Protein AF-X0ZFH5-F1 (afdb_monomer)

Foldseek 3Di:
DVVLVVLLVVLLVVCVVPVVNLCQQAPVLLVVLVVVCVVQPQQQDVVVVRGGPSVVCLVVSLVSNVCCLPVPVLVVVVVVCVVVCVLVVCVVDPHDSVSNSVSNVVSSVVSNVNNSVNSVVSCVVPRD

Organism: NCBI:txid412755

Secondary structure (DSSP, 8-state):
-HHHHHHHHHHHHHHHH-HHHHIIIIIHHHHHHHHHHHHH-SS-BGGGTTB-HHHHHHHHHHHHHHHHIIIIIHHHHHHHHHHTTHHHHHTTSSS-HHHHHHHHHHHHHHHHHHHHHHHHHHHHHHH-

Structure (mmCIF, N/CA/C/O backbone):
data_AF-X0ZFH5-F1
#
_entry.id   AF-X0ZFH5-F1
#
loop_
_atom_site.group_PDB
_atom_site.id
_atom_site.type_symbol
_atom_site.label_atom_id
_atom_site.label_alt_id
_atom_site.label_comp_id
_atom_site.label_asym_id
_atom_site.label_entity_id
_atom_site.label_seq_id
_atom_site.pdbx_PDB_ins_code
_atom_site.Cartn_x
_atom_site.Cartn_y
_atom_site.Cartn_z
_atom_site.occupancy
_atom_site.B_iso_or_equiv
_atom_site.auth_seq_id
_atom_site.auth_comp_id
_atom_site.auth_asym_id
_atom_site.auth_atom_id
_atom_site.pdbx_PDB_model_num
ATOM 1 N N . MET A 1 1 ? -9.358 -16.870 18.739 1.00 59.03 1 MET A N 1
ATOM 2 C CA . MET A 1 1 ? -8.915 -17.022 17.330 1.00 59.03 1 MET A CA 1
ATOM 3 C C . MET A 1 1 ? -10.029 -16.811 16.298 1.00 59.03 1 MET A C 1
ATOM 5 O O . MET A 1 1 ? -9.819 -16.022 15.392 1.00 59.03 1 MET A O 1
ATOM 9 N N . LYS A 1 2 ? -11.232 -17.404 16.433 1.00 71.81 2 LYS A N 1
ATOM 10 C CA . LYS A 1 2 ? -12.343 -17.185 15.469 1.00 71.81 2 LYS A CA 1
ATOM 11 C C . LYS A 1 2 ? -12.804 -15.716 15.327 1.00 71.81 2 LYS A C 1
ATOM 13 O O . LYS A 1 2 ? -13.266 -15.338 14.259 1.00 71.81 2 LYS A O 1
ATOM 18 N N . SER A 1 3 ? -12.677 -14.906 16.385 1.00 72.56 3 SER A N 1
ATOM 19 C CA . SER A 1 3 ? -13.026 -13.471 16.366 1.00 72.56 3 SER A CA 1
ATOM 20 C C . SER A 1 3 ? -12.075 -12.644 15.487 1.00 72.56 3 SER A C 1
ATOM 22 O O . SER A 1 3 ? -12.537 -11.932 14.605 1.00 72.56 3 SER A O 1
ATOM 24 N N . LEU A 1 4 ? -10.757 -12.834 15.648 1.00 76.06 4 LEU A N 1
ATOM 25 C CA . LEU A 1 4 ? -9.716 -12.189 14.834 1.00 76.06 4 LEU A CA 1
ATOM 26 C C . LEU A 1 4 ? -9.941 -12.422 13.339 1.00 76.06 4 LEU A C 1
ATOM 28 O O . LEU A 1 4 ? -10.044 -11.471 12.583 1.00 76.06 4 LEU A O 1
ATOM 32 N N . PHE A 1 5 ? -10.122 -13.681 12.932 1.00 81.38 5 PHE A N 1
ATOM 33 C CA . PHE A 1 5 ? -10.343 -14.011 11.523 1.00 81.38 5 PHE A CA 1
ATOM 34 C C . PHE A 1 5 ? -11.600 -13.342 10.948 1.00 81.38 5 PHE A C 1
ATOM 36 O O . PHE A 1 5 ? -11.570 -12.802 9.846 1.00 81.38 5 PHE A O 1
ATOM 43 N N . LYS A 1 6 ? -12.709 -13.335 11.702 1.00 83.38 6 LYS A N 1
ATOM 44 C CA . LYS A 1 6 ? -13.937 -12.651 11.273 1.00 83.38 6 LYS A CA 1
ATOM 45 C C . LYS A 1 6 ? -13.722 -11.147 11.121 1.00 83.38 6 LYS A C 1
ATOM 47 O O . LYS A 1 6 ? -14.203 -10.585 10.144 1.00 83.38 6 LYS A O 1
ATOM 52 N N . LEU A 1 7 ? -12.998 -10.523 12.050 1.00 82.69 7 LEU A N 1
ATOM 53 C CA . LEU A 1 7 ? -12.660 -9.102 11.975 1.00 82.69 7 LEU A CA 1
ATOM 54 C C . LEU A 1 7 ? -11.778 -8.812 10.762 1.00 82.69 7 LEU A C 1
ATOM 56 O O . LEU A 1 7 ? -12.140 -7.959 9.967 1.00 82.69 7 LEU A O 1
ATOM 60 N N . THR A 1 8 ? -10.715 -9.584 10.528 1.00 84.56 8 THR A N 1
ATOM 61 C CA . THR A 1 8 ? -9.864 -9.434 9.336 1.00 84.56 8 THR A CA 1
ATOM 62 C C . THR A 1 8 ? -10.664 -9.534 8.032 1.00 84.56 8 THR A C 1
ATOM 64 O O . THR A 1 8 ? -10.456 -8.738 7.124 1.00 84.56 8 THR A O 1
ATOM 67 N N . VAL A 1 9 ? -11.613 -10.472 7.925 1.00 87.50 9 VAL A N 1
ATOM 68 C CA . VAL A 1 9 ? -12.459 -10.607 6.722 1.00 87.50 9 VAL A CA 1
ATOM 69 C C . VAL A 1 9 ? -13.388 -9.403 6.538 1.00 87.50 9 VAL A C 1
ATOM 71 O O . VAL A 1 9 ? -13.635 -8.982 5.406 1.00 87.50 9 VAL A O 1
ATOM 74 N N . VAL A 1 10 ? -13.924 -8.854 7.629 1.00 87.75 10 VAL A N 1
ATOM 75 C CA . VAL A 1 10 ? -14.767 -7.651 7.585 1.00 87.75 10 VAL A CA 1
ATOM 76 C C . VAL A 1 10 ? -13.942 -6.429 7.185 1.00 87.75 10 VAL A C 1
ATOM 78 O O . VAL A 1 10 ? -14.333 -5.741 6.248 1.00 87.75 10 VAL A O 1
ATOM 81 N N . GLU A 1 11 ? -12.784 -6.220 7.810 1.00 86.50 11 GLU A N 1
ATOM 82 C CA . GLU A 1 11 ? -11.836 -5.150 7.473 1.00 86.50 11 GLU A CA 1
ATOM 83 C C . GLU A 1 11 ? -11.393 -5.236 6.007 1.00 86.50 11 GLU A C 1
ATOM 85 O O . GLU A 1 11 ? -11.402 -4.244 5.288 1.00 86.50 11 GLU A O 1
ATOM 90 N N . MET A 1 12 ? -11.105 -6.441 5.509 1.00 88.75 12 MET A N 1
ATOM 91 C CA . MET A 1 12 ? -10.739 -6.659 4.109 1.00 88.75 12 MET A CA 1
ATOM 92 C C . MET A 1 12 ? -11.873 -6.282 3.148 1.00 88.75 12 MET A C 1
ATOM 94 O O . MET A 1 12 ? -11.630 -5.678 2.105 1.00 88.75 12 MET A O 1
ATOM 98 N N . LYS A 1 13 ? -13.125 -6.602 3.495 1.00 89.50 13 LYS A N 1
ATOM 99 C CA . LYS A 1 13 ? -14.293 -6.183 2.707 1.00 89.50 13 LYS A CA 1
ATOM 100 C C . LYS A 1 13 ? -14.533 -4.680 2.772 1.00 89.50 13 LYS A C 1
ATOM 102 O O . LYS A 1 13 ? -14.949 -4.116 1.767 1.00 89.50 13 LYS A O 1
ATOM 107 N N . LEU A 1 14 ? -14.323 -4.053 3.929 1.00 87.06 14 LEU A N 1
ATOM 108 C CA . LEU A 1 14 ? -14.429 -2.602 4.090 1.00 87.06 14 LEU A CA 1
ATOM 109 C C . LEU A 1 14 ? -13.378 -1.894 3.241 1.00 87.06 14 LEU A C 1
ATOM 111 O O . LEU A 1 14 ? -13.729 -1.014 2.467 1.00 87.06 14 LEU A O 1
ATOM 115 N N . TYR A 1 15 ? -12.134 -2.367 3.290 1.00 87.38 15 TYR A N 1
ATOM 116 C CA . TYR A 1 15 ? -11.046 -1.833 2.485 1.00 87.38 15 TYR A CA 1
ATOM 117 C C . TYR A 1 15 ? -11.366 -1.876 0.986 1.00 87.38 15 TYR A C 1
ATOM 119 O O . TYR A 1 15 ? -11.264 -0.868 0.300 1.00 87.38 15 TYR A O 1
ATOM 127 N N . LEU A 1 16 ? -11.834 -3.021 0.476 1.00 88.25 16 LEU A N 1
ATOM 128 C CA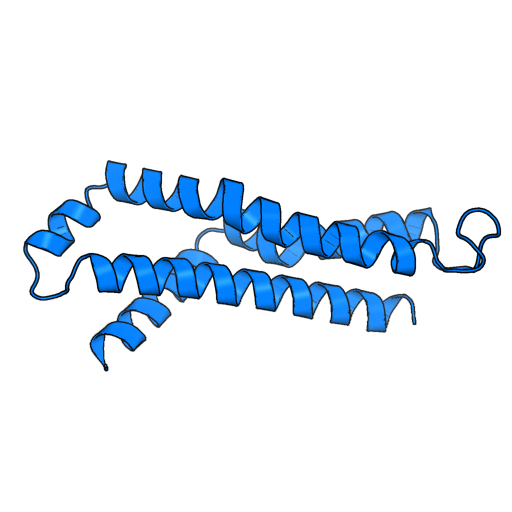 . LEU A 1 16 ? -12.212 -3.159 -0.939 1.00 88.25 16 LEU A CA 1
ATOM 129 C C . LEU A 1 16 ? -13.439 -2.322 -1.337 1.00 88.25 16 LEU A C 1
ATOM 131 O O . LEU A 1 16 ? -13.701 -2.134 -2.523 1.00 88.25 16 LEU A O 1
ATOM 135 N N . ARG A 1 17 ? -14.216 -1.849 -0.358 1.00 90.06 17 ARG A N 1
ATOM 136 C CA . ARG A 1 17 ? -15.350 -0.938 -0.560 1.00 90.06 17 ARG A CA 1
ATOM 137 C C . ARG A 1 17 ? -14.961 0.532 -0.458 1.00 90.06 17 ARG A C 1
ATOM 139 O O . ARG A 1 17 ? -15.800 1.363 -0.778 1.00 90.06 17 ARG A O 1
ATOM 146 N N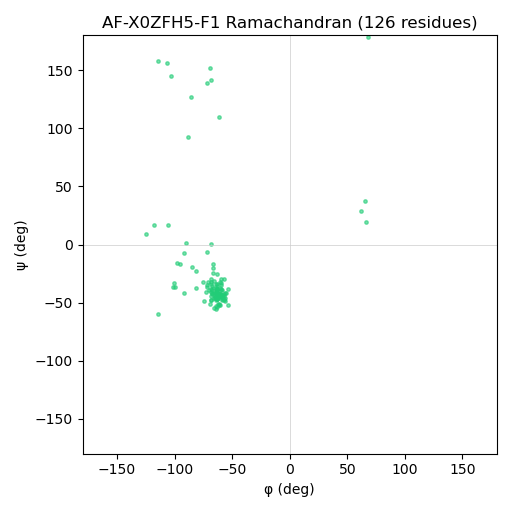 . GLU A 1 18 ? -13.729 0.832 -0.056 1.00 88.19 18 GLU A N 1
ATOM 147 C CA . GLU A 1 18 ? -13.108 2.150 -0.138 1.00 88.19 18 GLU A CA 1
ATOM 148 C C . GLU A 1 18 ? -12.414 2.276 -1.507 1.00 88.19 18 GLU A C 1
ATOM 150 O O . GLU A 1 18 ? -11.264 1.839 -1.673 1.00 88.19 18 GLU A O 1
ATOM 155 N N . PRO A 1 19 ? -13.099 2.816 -2.539 1.00 85.44 19 PRO A N 1
ATOM 156 C CA . PRO A 1 19 ? -12.596 2.790 -3.911 1.00 85.44 19 PRO A CA 1
ATOM 157 C C . PRO A 1 19 ? -11.299 3.584 -4.060 1.00 85.44 19 PRO A C 1
ATOM 159 O O . PRO A 1 19 ? -10.421 3.186 -4.821 1.00 85.44 19 PRO A O 1
ATOM 162 N N . ILE A 1 20 ? -11.156 4.676 -3.302 1.00 87.31 20 ILE A N 1
ATOM 163 C CA . ILE A 1 20 ? -9.969 5.533 -3.328 1.00 87.31 20 ILE A CA 1
ATOM 164 C C . ILE A 1 20 ? -8.762 4.752 -2.797 1.00 87.31 20 ILE A C 1
ATOM 166 O O . ILE A 1 20 ? -7.765 4.612 -3.504 1.00 87.31 20 ILE A O 1
ATOM 170 N N . ALA A 1 21 ? -8.860 4.177 -1.595 1.00 87.44 21 ALA A N 1
ATOM 171 C CA . ALA A 1 21 ? -7.762 3.414 -0.996 1.00 87.44 21 ALA A CA 1
ATOM 172 C C . ALA A 1 21 ? -7.366 2.202 -1.856 1.00 87.44 21 ALA A C 1
ATOM 174 O O . ALA A 1 21 ? -6.177 1.963 -2.095 1.00 87.44 21 ALA A O 1
ATOM 175 N N . THR A 1 22 ? -8.363 1.481 -2.379 1.00 88.88 22 THR A N 1
ATOM 176 C CA . THR A 1 22 ? -8.155 0.318 -3.250 1.00 88.88 22 THR A CA 1
ATOM 177 C C . THR A 1 22 ? -7.443 0.706 -4.546 1.00 88.88 22 THR A C 1
ATOM 179 O O . THR A 1 22 ? -6.478 0.048 -4.937 1.00 88.88 22 THR A O 1
ATOM 182 N N . PHE A 1 23 ? -7.863 1.798 -5.192 1.00 90.81 23 PHE A N 1
ATOM 183 C CA . PHE A 1 23 ? -7.237 2.295 -6.418 1.00 90.81 23 PHE A CA 1
ATOM 184 C C . PHE A 1 23 ? -5.772 2.683 -6.193 1.00 90.81 23 PHE A C 1
ATOM 186 O O . PHE A 1 23 ? -4.889 2.214 -6.914 1.00 90.81 23 PHE A O 1
ATOM 193 N N . PHE A 1 24 ? -5.497 3.496 -5.171 1.00 88.94 24 PHE A N 1
ATOM 194 C CA . PHE A 1 24 ? -4.142 3.983 -4.902 1.00 88.94 24 PHE A CA 1
ATOM 195 C C . PHE A 1 24 ? -3.172 2.879 -4.474 1.00 88.94 24 PHE A C 1
ATOM 197 O O . PHE A 1 24 ? -1.969 3.002 -4.693 1.00 88.94 24 PHE A O 1
ATOM 204 N N . THR A 1 25 ? -3.687 1.786 -3.917 1.00 89.00 25 THR A N 1
ATOM 205 C CA . THR A 1 25 ? -2.857 0.671 -3.450 1.00 89.00 25 THR A CA 1
ATOM 206 C C . THR A 1 25 ? -2.645 -0.398 -4.515 1.00 89.00 25 THR A C 1
ATOM 208 O O . THR A 1 25 ? -1.532 -0.900 -4.656 1.00 89.00 25 THR A O 1
ATOM 211 N N . LEU A 1 26 ? -3.685 -0.750 -5.279 1.00 91.50 26 LEU A N 1
ATOM 212 C CA . LEU A 1 26 ? -3.623 -1.855 -6.241 1.00 91.50 26 LEU A CA 1
ATOM 213 C C . LEU A 1 26 ? -3.400 -1.403 -7.684 1.00 91.50 26 LEU A C 1
ATOM 215 O O . LEU A 1 26 ? -2.724 -2.102 -8.430 1.00 91.50 26 LEU A O 1
ATOM 219 N N . ALA A 1 27 ? -3.973 -0.273 -8.099 1.00 91.62 27 ALA A N 1
ATOM 220 C CA . ALA A 1 27 ? -3.981 0.138 -9.503 1.00 91.62 27 ALA A CA 1
ATOM 221 C C . ALA A 1 27 ? -2.932 1.208 -9.817 1.00 91.62 27 ALA A C 1
ATOM 223 O O . ALA A 1 27 ? -2.323 1.168 -10.882 1.00 91.62 27 ALA A O 1
ATOM 224 N N . TYR A 1 28 ? -2.691 2.146 -8.899 1.00 92.19 28 TYR A N 1
ATOM 225 C CA . TYR A 1 28 ? -1.892 3.340 -9.176 1.00 92.19 28 TYR A CA 1
ATOM 226 C C . TYR A 1 28 ? -0.443 3.036 -9.582 1.00 92.19 28 TYR A C 1
ATOM 228 O O . TYR A 1 28 ? -0.006 3.475 -10.642 1.00 92.19 28 TYR A O 1
ATOM 236 N N . ALA A 1 29 ? 0.296 2.241 -8.804 1.00 92.06 29 ALA A N 1
ATOM 237 C CA . ALA A 1 29 ? 1.680 1.903 -9.148 1.00 92.06 29 ALA A CA 1
ATOM 238 C C . ALA A 1 29 ? 1.805 1.085 -10.457 1.00 92.06 29 ALA A C 1
ATOM 240 O O . ALA A 1 29 ? 2.610 1.466 -11.306 1.00 92.06 29 ALA A O 1
ATOM 241 N N . PRO A 1 30 ? 1.000 0.029 -10.696 1.00 92.31 30 PRO A N 1
ATOM 242 C CA . PRO A 1 30 ? 0.986 -0.673 -11.983 1.00 92.31 30 PRO A CA 1
ATOM 243 C C . PRO A 1 30 ? 0.585 0.215 -13.162 1.00 92.31 30 PRO A C 1
ATOM 245 O O . PRO A 1 30 ? 1.167 0.101 -14.236 1.00 92.31 30 PRO A O 1
ATOM 248 N N . MET A 1 31 ? -0.366 1.131 -12.969 1.00 93.81 31 MET A N 1
ATOM 249 C CA . MET A 1 31 ? -0.752 2.111 -13.984 1.00 93.81 31 MET A CA 1
ATOM 250 C C . MET A 1 31 ? 0.419 3.030 -14.344 1.00 93.81 31 MET A C 1
ATOM 252 O O . MET A 1 31 ? 0.658 3.260 -15.526 1.00 93.81 31 MET A O 1
ATOM 256 N N . LEU A 1 32 ? 1.173 3.522 -13.353 1.00 92.06 32 LEU A N 1
ATOM 257 C CA . LEU A 1 32 ? 2.378 4.317 -13.602 1.00 92.06 32 LEU A CA 1
ATOM 258 C C . LEU A 1 32 ? 3.446 3.505 -14.337 1.00 92.06 32 LEU A C 1
ATOM 260 O O . LEU A 1 32 ? 4.038 4.014 -15.283 1.00 92.06 32 LEU A O 1
ATOM 264 N N . LEU A 1 33 ? 3.656 2.244 -13.950 1.00 91.38 33 LEU A N 1
ATOM 265 C CA . LEU A 1 33 ? 4.584 1.348 -14.638 1.00 91.38 33 LEU A CA 1
ATOM 266 C C . LEU A 1 33 ? 4.188 1.181 -16.112 1.00 91.38 33 LEU A C 1
ATOM 268 O O . LEU A 1 33 ? 5.035 1.323 -16.989 1.00 91.38 33 LEU A O 1
ATOM 272 N N . LEU A 1 34 ? 2.908 0.939 -16.406 1.00 90.88 34 LEU A N 1
ATOM 273 C CA . LEU A 1 34 ? 2.411 0.827 -17.780 1.00 90.88 34 LEU A CA 1
ATOM 274 C C . LEU A 1 34 ? 2.573 2.131 -18.564 1.00 90.88 34 LEU A C 1
ATOM 276 O O . LEU A 1 34 ? 3.058 2.108 -19.690 1.00 90.88 34 LEU A O 1
ATOM 280 N N . LEU A 1 35 ? 2.193 3.260 -17.967 1.00 91.75 35 LEU A N 1
ATOM 281 C CA . LEU A 1 35 ? 2.263 4.569 -18.607 1.00 91.75 35 LEU A CA 1
ATOM 282 C C . LEU A 1 35 ? 3.707 4.939 -18.945 1.00 91.75 35 LEU A C 1
ATOM 284 O O . LEU A 1 35 ? 4.010 5.283 -20.084 1.00 91.75 35 LEU A O 1
ATOM 288 N N . PHE A 1 36 ? 4.611 4.844 -17.972 1.00 87.88 36 PHE A N 1
ATOM 289 C CA . PHE A 1 36 ? 6.003 5.218 -18.188 1.00 87.88 36 PHE A CA 1
ATOM 290 C C . PHE A 1 36 ? 6.772 4.179 -18.993 1.00 87.88 36 PHE A C 1
ATOM 292 O O . PHE A 1 36 ? 7.632 4.556 -19.780 1.00 87.88 36 PHE A O 1
ATOM 299 N N . GLY A 1 37 ? 6.440 2.898 -18.867 1.00 86.88 37 GLY A N 1
ATOM 300 C CA . GLY A 1 37 ? 7.025 1.875 -19.719 1.00 86.88 37 GLY A CA 1
ATOM 301 C C . GLY A 1 37 ? 6.582 1.988 -21.183 1.00 86.88 37 GLY A C 1
ATOM 302 O O . GLY A 1 37 ? 7.382 1.706 -22.066 1.00 86.88 37 GLY A O 1
ATOM 303 N N . PHE A 1 38 ? 5.375 2.492 -21.469 1.00 87.00 38 PHE A N 1
ATOM 304 C CA . PHE A 1 38 ? 4.958 2.806 -22.841 1.00 87.00 38 PHE A CA 1
ATOM 305 C C . PHE A 1 38 ? 5.681 4.041 -23.405 1.00 87.00 38 PHE A C 1
ATOM 307 O O . PHE A 1 38 ? 5.991 4.084 -24.591 1.00 87.00 38 PHE A O 1
ATOM 314 N N . ILE A 1 39 ? 5.964 5.042 -22.564 1.00 87.19 39 ILE A N 1
ATOM 315 C CA . ILE A 1 39 ? 6.658 6.276 -22.974 1.00 87.19 39 ILE A CA 1
ATOM 316 C C . ILE A 1 39 ? 8.158 6.040 -23.191 1.00 87.19 39 ILE A C 1
ATOM 318 O O . ILE A 1 39 ? 8.707 6.486 -24.194 1.00 87.19 39 ILE A O 1
ATOM 322 N N . TYR A 1 40 ? 8.825 5.386 -22.238 1.00 82.19 40 TYR A N 1
ATOM 323 C CA . TYR A 1 40 ? 10.283 5.226 -22.233 1.00 82.19 40 TYR A CA 1
ATOM 324 C C . TYR A 1 40 ? 10.758 3.900 -22.836 1.00 82.19 40 TYR A C 1
ATOM 326 O O . TYR A 1 40 ? 11.935 3.780 -23.170 1.00 82.19 40 TYR A O 1
ATOM 334 N N . GLY A 1 41 ? 9.869 2.915 -22.985 1.00 79.56 41 GLY A N 1
ATOM 335 C CA . GLY A 1 41 ? 10.240 1.556 -23.368 1.00 79.56 41 GLY A CA 1
ATOM 336 C C . GLY A 1 41 ? 11.036 0.827 -22.278 1.00 79.56 41 GLY A C 1
ATOM 337 O O . GLY A 1 41 ? 11.336 1.373 -21.214 1.00 79.56 41 GLY A O 1
ATOM 338 N N . ASN A 1 42 ? 11.391 -0.433 -22.549 1.00 79.75 42 ASN A N 1
ATOM 339 C CA . ASN A 1 42 ? 12.276 -1.231 -21.687 1.00 79.75 42 ASN A CA 1
ATOM 340 C C . ASN A 1 42 ? 13.581 -1.643 -22.388 1.00 79.75 42 ASN A C 1
ATOM 342 O O . ASN A 1 42 ? 14.264 -2.563 -21.945 1.00 79.75 42 ASN A O 1
ATOM 346 N N . GLU A 1 43 ? 13.931 -0.982 -23.493 1.00 76.88 43 GLU A N 1
ATOM 347 C CA . GLU A 1 43 ? 15.170 -1.282 -24.208 1.00 76.88 43 GLU A CA 1
ATOM 348 C C . GLU A 1 43 ? 16.396 -0.872 -23.371 1.00 76.88 43 GLU A C 1
ATOM 350 O O . GLU A 1 43 ? 16.370 0.173 -22.709 1.00 76.88 43 GLU A O 1
ATOM 355 N N . PRO A 1 44 ? 17.483 -1.667 -23.381 1.00 74.62 44 PRO A N 1
ATOM 356 C CA . PRO A 1 44 ? 18.697 -1.335 -22.648 1.00 74.62 44 PRO A CA 1
ATOM 357 C C . PRO A 1 44 ? 19.295 -0.022 -23.162 1.00 74.62 44 PRO A C 1
ATOM 359 O O . PRO A 1 44 ? 19.847 0.032 -24.260 1.00 74.62 44 PRO A O 1
ATOM 362 N N . ALA A 1 45 ? 19.224 1.039 -22.358 1.00 73.50 45 ALA A N 1
ATOM 363 C CA . ALA A 1 45 ? 19.839 2.319 -22.697 1.00 73.50 45 ALA A CA 1
ATOM 364 C C . ALA A 1 45 ? 21.144 2.523 -21.916 1.00 73.50 45 ALA A C 1
ATOM 366 O O . ALA A 1 45 ? 21.261 2.176 -20.736 1.00 73.50 45 ALA A O 1
ATOM 367 N N . THR A 1 46 ? 22.124 3.165 -22.552 1.00 68.12 46 THR A N 1
ATOM 368 C CA . THR A 1 46 ? 23.418 3.505 -21.933 1.00 68.12 46 THR A CA 1
ATOM 369 C C . THR A 1 46 ? 23.255 4.420 -20.715 1.00 68.12 46 THR A C 1
ATOM 371 O O . THR A 1 46 ? 23.985 4.278 -19.736 1.00 68.12 46 THR A O 1
ATOM 374 N N . HIS A 1 47 ? 22.242 5.291 -20.719 1.00 72.50 47 HIS A N 1
ATOM 375 C CA . HIS A 1 47 ? 21.884 6.156 -19.587 1.00 72.50 47 HIS A CA 1
ATOM 376 C C . HIS A 1 47 ? 21.360 5.390 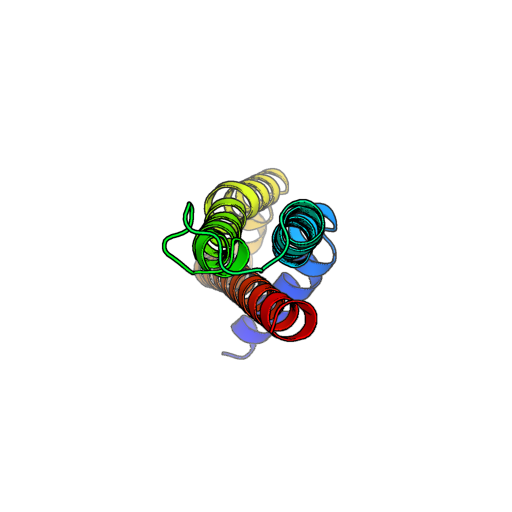-18.359 1.00 72.50 47 HIS A C 1
ATOM 378 O O . HIS A 1 47 ? 21.413 5.909 -17.247 1.00 72.50 47 HIS A O 1
ATOM 384 N N . PHE A 1 48 ? 20.899 4.151 -18.545 1.00 67.62 48 PHE A N 1
ATOM 385 C CA . PHE A 1 48 ? 20.381 3.264 -17.500 1.00 67.62 48 PHE A CA 1
ATOM 386 C C . PHE A 1 48 ? 21.367 2.133 -17.156 1.00 67.62 48 PHE A C 1
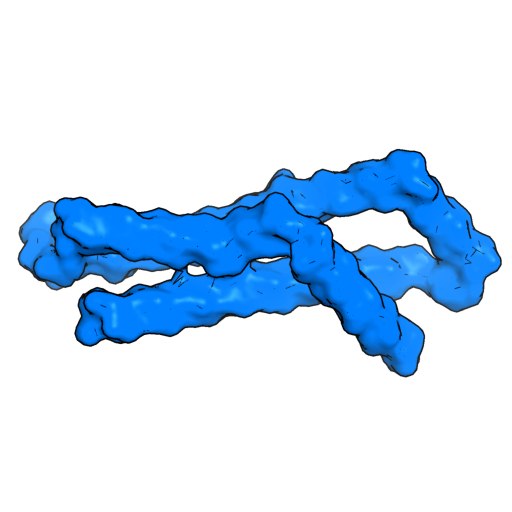ATOM 388 O O . PHE A 1 48 ? 21.000 1.131 -16.547 1.00 67.62 48 PHE A O 1
ATOM 395 N N . GLY A 1 49 ? 22.642 2.266 -17.542 1.00 75.94 49 GLY A N 1
ATOM 396 C CA . GLY A 1 49 ? 23.662 1.255 -17.253 1.00 75.94 49 GLY A CA 1
ATOM 397 C C . GLY A 1 49 ? 23.401 -0.081 -17.955 1.00 75.94 49 GLY A C 1
ATOM 398 O O . GLY A 1 49 ? 23.642 -1.132 -17.363 1.00 75.94 49 GLY A O 1
ATOM 399 N N . ASN A 1 50 ? 22.893 -0.038 -19.195 1.00 75.50 50 ASN A N 1
ATOM 400 C CA . ASN A 1 50 ? 22.473 -1.202 -19.989 1.00 75.50 50 ASN A CA 1
ATOM 401 C C . ASN A 1 50 ? 21.330 -2.015 -19.354 1.00 75.50 50 ASN A C 1
ATOM 403 O O . ASN A 1 50 ? 21.231 -3.221 -19.572 1.00 75.50 50 ASN A O 1
ATOM 407 N N . ARG A 1 51 ? 20.466 -1.367 -18.568 1.00 76.81 51 ARG A N 1
ATOM 408 C CA . ARG A 1 51 ? 19.216 -1.946 -18.054 1.00 76.81 51 ARG A CA 1
ATOM 409 C C . ARG A 1 51 ? 18.022 -1.206 -18.638 1.00 76.81 51 ARG A C 1
ATOM 411 O O . ARG A 1 51 ? 18.164 -0.064 -19.079 1.00 76.81 51 ARG A O 1
ATOM 418 N N . GLY A 1 52 ? 16.865 -1.854 -18.654 1.00 82.19 52 GLY A N 1
ATOM 419 C CA . GLY A 1 52 ? 15.635 -1.198 -19.065 1.00 82.19 52 GLY A CA 1
ATOM 420 C C . GLY A 1 52 ? 15.194 -0.157 -18.032 1.00 82.19 52 GLY A C 1
ATOM 421 O O . GLY A 1 52 ? 15.499 -0.266 -16.840 1.00 82.19 52 GLY A O 1
ATOM 422 N N . PHE A 1 53 ? 14.475 0.877 -18.475 1.00 82.25 53 PHE A N 1
ATOM 423 C CA . PHE A 1 53 ? 13.936 1.915 -17.586 1.00 82.25 53 PHE A CA 1
ATOM 424 C C . PHE A 1 53 ? 13.100 1.310 -16.446 1.00 82.25 53 PHE A C 1
ATOM 426 O O . PHE A 1 53 ? 13.173 1.745 -15.294 1.00 82.25 53 PHE A O 1
ATOM 433 N N . ILE A 1 54 ? 12.331 0.268 -16.758 1.00 84.12 54 ILE A N 1
ATOM 434 C CA . ILE A 1 54 ? 11.392 -0.352 -15.824 1.00 84.12 54 ILE A CA 1
ATOM 435 C C . ILE A 1 54 ? 12.139 -1.137 -14.758 1.00 84.12 54 ILE A C 1
ATOM 437 O O . ILE A 1 54 ? 11.757 -1.063 -13.595 1.00 84.12 54 ILE A O 1
ATOM 441 N N . ASP A 1 55 ? 13.250 -1.788 -15.103 1.00 84.38 55 ASP A N 1
ATOM 442 C CA . ASP A 1 55 ? 14.083 -2.513 -14.138 1.00 84.38 55 ASP A CA 1
ATOM 443 C C . ASP A 1 55 ? 14.627 -1.591 -13.039 1.00 84.38 55 ASP A C 1
ATOM 445 O O . ASP A 1 55 ? 14.776 -1.995 -11.885 1.00 84.38 55 ASP A O 1
ATOM 449 N N . ILE A 1 56 ? 14.903 -0.331 -13.387 1.00 87.62 56 ILE A N 1
ATOM 450 C CA . ILE A 1 56 ? 15.395 0.680 -12.445 1.00 87.62 56 ILE A CA 1
ATOM 451 C C . ILE A 1 56 ? 14.253 1.296 -11.637 1.00 87.62 56 ILE A C 1
ATOM 453 O O . ILE A 1 56 ? 14.424 1.575 -10.450 1.00 87.62 56 ILE A O 1
ATOM 457 N N . MET A 1 57 ? 13.092 1.514 -12.256 1.00 89.12 57 MET A N 1
ATOM 458 C CA . MET A 1 57 ? 11.960 2.187 -11.610 1.00 89.12 57 MET A CA 1
ATOM 459 C C . MET A 1 57 ? 11.078 1.255 -10.781 1.00 89.12 57 MET A C 1
ATOM 461 O O . MET A 1 57 ? 10.374 1.714 -9.882 1.00 89.12 57 MET A O 1
ATOM 465 N N . LEU A 1 58 ? 11.133 -0.055 -11.016 1.00 89.12 58 LEU A N 1
ATOM 466 C CA . LEU A 1 58 ? 10.309 -1.032 -10.308 1.00 89.12 58 LEU A CA 1
ATOM 467 C C . LEU A 1 58 ? 10.483 -0.968 -8.775 1.00 89.12 58 LEU A C 1
ATOM 469 O O . LEU A 1 58 ? 9.465 -0.886 -8.083 1.00 89.12 58 LEU A O 1
ATOM 473 N N . PRO A 1 59 ? 11.706 -0.898 -8.203 1.00 91.44 59 PRO A N 1
ATOM 474 C CA . PRO A 1 59 ? 11.886 -0.686 -6.764 1.00 91.44 59 PRO A CA 1
ATOM 475 C C . PRO A 1 59 ? 11.278 0.629 -6.255 1.00 91.44 59 PRO A C 1
ATOM 477 O O . PRO A 1 59 ? 10.742 0.671 -5.147 1.00 91.44 59 PRO A O 1
ATOM 480 N N . ALA A 1 60 ? 11.318 1.697 -7.059 1.00 93.19 60 ALA A N 1
ATOM 481 C CA . ALA A 1 60 ? 10.721 2.981 -6.695 1.00 93.19 60 ALA A CA 1
ATOM 482 C C . ALA A 1 60 ? 9.188 2.888 -6.625 1.00 93.19 60 ALA A C 1
ATOM 484 O O . ALA A 1 60 ? 8.582 3.418 -5.694 1.00 93.19 60 ALA A O 1
ATOM 485 N N . TYR A 1 61 ? 8.554 2.152 -7.542 1.00 93.38 61 TYR A N 1
ATOM 486 C CA . TYR A 1 61 ? 7.110 1.901 -7.494 1.00 93.38 61 TYR A CA 1
ATOM 487 C C . TYR A 1 61 ? 6.693 1.007 -6.319 1.00 93.38 61 TYR A C 1
ATOM 489 O O . TYR A 1 61 ? 5.629 1.221 -5.739 1.00 93.38 61 TYR A O 1
ATOM 497 N N . VAL A 1 62 ? 7.537 0.059 -5.900 1.00 93.50 62 VAL A N 1
ATOM 498 C CA . VAL A 1 62 ? 7.317 -0.698 -4.655 1.00 93.50 62 VAL A CA 1
ATOM 499 C C . VAL A 1 62 ? 7.348 0.235 -3.442 1.00 93.50 62 VAL A C 1
ATOM 501 O O . VAL A 1 62 ? 6.446 0.187 -2.605 1.00 93.50 62 VAL A O 1
ATOM 504 N N . ALA A 1 63 ? 8.349 1.118 -3.360 1.00 94.00 63 ALA A N 1
ATOM 505 C CA . ALA A 1 63 ? 8.432 2.107 -2.287 1.00 94.00 63 ALA A CA 1
ATOM 506 C C . ALA A 1 63 ? 7.209 3.038 -2.279 1.00 94.00 63 ALA A C 1
ATOM 508 O O . ALA A 1 63 ? 6.674 3.342 -1.213 1.00 94.00 63 ALA A O 1
ATOM 509 N N . LEU A 1 64 ? 6.720 3.423 -3.461 1.00 94.06 64 LEU A N 1
ATOM 510 C CA . LEU A 1 64 ? 5.514 4.228 -3.618 1.00 94.06 64 LEU A CA 1
ATOM 511 C C . LEU A 1 64 ? 4.288 3.544 -2.996 1.00 94.06 64 LEU A C 1
ATOM 513 O O . LEU A 1 64 ? 3.595 4.177 -2.203 1.00 94.06 64 LEU A O 1
ATOM 517 N N . ILE A 1 65 ? 4.052 2.253 -3.271 1.00 93.00 65 ILE A N 1
ATOM 518 C CA . ILE A 1 65 ? 2.940 1.496 -2.661 1.00 93.00 65 ILE A CA 1
ATOM 519 C C . ILE A 1 65 ? 3.049 1.523 -1.131 1.00 93.00 65 ILE A C 1
ATOM 521 O O . ILE A 1 65 ? 2.073 1.816 -0.439 1.00 93.00 65 ILE A O 1
ATOM 525 N N . ILE A 1 66 ? 4.241 1.248 -0.593 1.00 92.94 66 ILE A N 1
ATOM 526 C CA . ILE A 1 66 ? 4.471 1.193 0.858 1.00 92.94 66 ILE A CA 1
ATOM 527 C C . ILE A 1 66 ? 4.188 2.552 1.508 1.00 92.94 66 ILE A C 1
ATOM 529 O O . ILE A 1 66 ? 3.503 2.614 2.530 1.00 92.94 66 ILE A O 1
ATOM 533 N N . VAL A 1 67 ? 4.681 3.639 0.911 1.00 92.88 67 VAL A N 1
ATOM 534 C CA . VAL A 1 67 ? 4.498 5.002 1.422 1.00 92.88 67 VAL A CA 1
ATOM 535 C C . VAL A 1 67 ? 3.028 5.415 1.374 1.00 92.88 67 VAL A C 1
ATOM 537 O O . VAL A 1 67 ? 2.505 5.913 2.369 1.00 92.88 67 VAL A O 1
ATOM 540 N N . THR A 1 68 ? 2.331 5.171 0.265 1.00 90.62 68 THR A N 1
ATOM 541 C CA . THR A 1 68 ? 0.911 5.524 0.124 1.00 90.62 68 THR A CA 1
ATOM 542 C C . THR A 1 68 ? 0.026 4.745 1.099 1.00 90.62 68 THR A C 1
ATOM 544 O O . THR A 1 68 ? -0.882 5.305 1.722 1.00 90.62 68 THR A O 1
ATOM 547 N N . VAL A 1 69 ? 0.298 3.457 1.302 1.00 90.56 69 VAL A N 1
ATOM 548 C CA . VAL A 1 69 ? -0.454 2.645 2.264 1.00 90.56 69 VAL A CA 1
ATOM 549 C C . VAL A 1 69 ? -0.147 3.078 3.698 1.00 90.56 69 VAL A C 1
ATOM 551 O O . VAL A 1 69 ? -1.068 3.363 4.464 1.00 90.56 69 VAL A O 1
ATOM 554 N N . GLY A 1 70 ? 1.137 3.163 4.054 1.00 88.88 70 GLY A N 1
ATOM 555 C CA . GLY A 1 70 ? 1.580 3.409 5.425 1.00 88.88 70 GLY A CA 1
ATOM 556 C C . GLY A 1 70 ? 1.358 4.840 5.913 1.00 88.88 70 GLY A C 1
ATOM 557 O O . GLY A 1 70 ? 0.947 5.027 7.055 1.00 88.88 70 GLY A O 1
ATOM 558 N N . LEU A 1 71 ? 1.608 5.847 5.068 1.00 89.88 71 LEU A N 1
ATOM 559 C CA . LEU A 1 71 ? 1.540 7.261 5.461 1.00 89.88 71 LEU A CA 1
ATOM 560 C C . LEU A 1 71 ? 0.230 7.956 5.095 1.00 89.88 71 LEU A C 1
ATOM 562 O O . LEU A 1 71 ? -0.040 9.021 5.642 1.00 89.88 71 LEU A O 1
ATOM 566 N N . MET A 1 72 ? -0.585 7.392 4.200 1.00 88.44 72 MET A N 1
ATOM 567 C CA . MET A 1 72 ? -1.898 7.966 3.881 1.00 88.44 72 MET A CA 1
ATOM 568 C C . MET A 1 72 ? -3.030 7.045 4.313 1.00 88.44 72 MET A C 1
ATOM 570 O O . MET A 1 72 ? -3.846 7.421 5.148 1.00 88.44 72 MET A O 1
ATOM 574 N N . SER A 1 73 ? -3.073 5.822 3.791 1.00 88.06 73 SER A N 1
ATOM 575 C CA . SER A 1 73 ? -4.279 4.994 3.908 1.00 88.06 73 SER A CA 1
ATOM 576 C C . SER A 1 73 ? -4.566 4.551 5.354 1.00 88.06 73 SER A C 1
ATOM 578 O O . SER A 1 73 ? -5.709 4.624 5.800 1.00 88.06 73 SER A O 1
ATOM 580 N N . VAL A 1 74 ? -3.532 4.157 6.107 1.00 88.44 74 VAL A N 1
ATOM 581 C CA . VAL A 1 74 ? -3.643 3.787 7.532 1.00 88.44 74 VAL A CA 1
ATOM 582 C C . VAL A 1 74 ? -4.071 4.965 8.428 1.00 88.44 74 VAL A C 1
ATOM 584 O O . VAL A 1 74 ? -5.042 4.809 9.178 1.00 88.44 74 VAL A O 1
ATOM 587 N N . PRO A 1 75 ? -3.402 6.140 8.409 1.00 89.31 75 PRO A N 1
ATOM 588 C CA . PRO A 1 75 ? -3.796 7.248 9.277 1.00 89.31 75 PRO A CA 1
ATOM 589 C C . PRO A 1 75 ? -5.161 7.836 8.913 1.00 89.31 75 PRO A C 1
ATOM 591 O O . PRO A 1 75 ? -5.900 8.191 9.829 1.00 89.31 75 PRO A O 1
ATOM 594 N N . ILE A 1 76 ? -5.522 7.895 7.623 1.00 88.56 76 ILE A N 1
ATOM 595 C CA . ILE A 1 76 ? -6.845 8.370 7.184 1.00 88.56 76 ILE A CA 1
ATOM 596 C C . ILE A 1 76 ? -7.946 7.477 7.762 1.00 88.56 76 ILE A C 1
ATOM 598 O O . ILE A 1 76 ? -8.835 7.982 8.443 1.00 88.56 76 ILE A O 1
ATOM 602 N N . ALA A 1 77 ? -7.844 6.157 7.591 1.00 86.19 77 ALA A N 1
ATOM 603 C CA . ALA A 1 77 ? -8.845 5.238 8.131 1.00 86.19 77 ALA A CA 1
ATOM 604 C C . ALA A 1 77 ? -8.897 5.261 9.663 1.00 86.19 77 ALA A C 1
ATOM 606 O O . ALA A 1 77 ? -9.971 5.294 10.257 1.00 86.19 77 ALA A O 1
ATOM 607 N N . THR A 1 78 ? -7.738 5.352 10.324 1.00 85.81 78 THR A N 1
ATOM 608 C CA . THR A 1 78 ? -7.69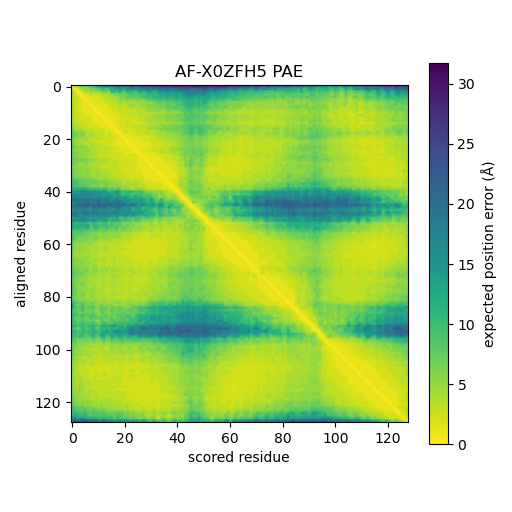0 5.472 11.788 1.00 85.81 78 THR A CA 1
ATOM 609 C C . THR A 1 78 ? -8.359 6.764 12.276 1.00 85.81 78 THR A C 1
ATOM 611 O O . THR A 1 78 ? -9.003 6.769 13.329 1.00 85.81 78 THR A O 1
ATOM 614 N N . ALA A 1 79 ? -8.200 7.876 11.553 1.00 88.62 79 ALA A N 1
ATOM 615 C CA . ALA A 1 79 ? -8.855 9.140 11.875 1.00 88.62 79 ALA A CA 1
ATOM 616 C C . ALA A 1 79 ? -10.375 9.053 11.672 1.00 88.62 79 ALA A C 1
ATOM 618 O O . ALA A 1 79 ? -11.133 9.480 12.543 1.00 88.62 79 ALA A O 1
ATOM 619 N N . GLU A 1 80 ? -10.815 8.424 10.586 1.00 88.19 80 GLU A N 1
ATOM 620 C CA . GLU A 1 80 ? -12.228 8.220 10.273 1.00 88.19 80 GLU A CA 1
ATOM 621 C C . GLU A 1 80 ? -12.930 7.324 11.311 1.00 88.19 80 GLU A C 1
ATOM 623 O O . GLU A 1 80 ? -14.022 7.639 11.792 1.00 88.19 80 GLU A O 1
ATOM 628 N N . ASP A 1 81 ? -12.274 6.249 11.754 1.00 85.19 81 ASP A N 1
ATOM 629 C CA . ASP A 1 81 ? -12.780 5.376 12.819 1.00 85.19 8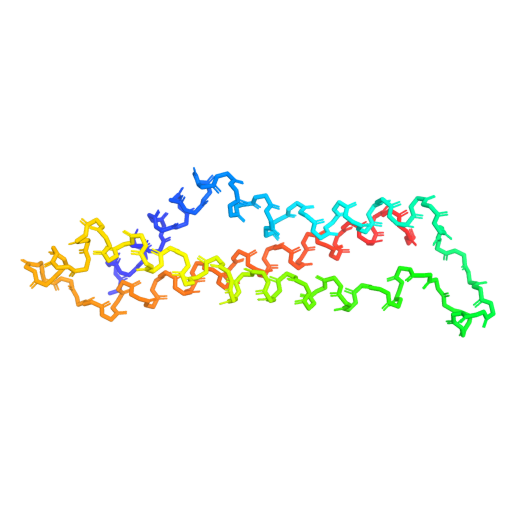1 ASP A CA 1
ATOM 630 C C . ASP A 1 81 ? -12.910 6.095 14.166 1.00 85.19 81 ASP A C 1
ATOM 632 O O . ASP A 1 81 ? -13.816 5.806 14.965 1.00 85.19 81 ASP A O 1
ATOM 636 N N . ARG A 1 82 ? -11.999 7.041 14.438 1.00 85.56 82 ARG A N 1
ATOM 637 C CA . ARG A 1 82 ? -12.058 7.913 15.619 1.00 85.56 82 ARG A CA 1
ATOM 638 C C . ARG A 1 82 ? -13.225 8.885 15.528 1.00 85.56 82 ARG A C 1
ATOM 640 O O . ARG A 1 82 ? -13.942 9.027 16.519 1.00 85.56 82 ARG A O 1
ATOM 647 N N . GLU A 1 83 ? -13.434 9.502 14.370 1.00 88.44 83 GLU A N 1
ATOM 648 C CA . GLU A 1 83 ? -14.538 10.434 14.121 1.00 88.44 83 GLU A CA 1
ATOM 649 C C . GLU A 1 83 ? -15.901 9.744 14.267 1.00 88.44 83 GLU A C 1
ATOM 651 O O . GLU A 1 83 ? -16.779 10.226 14.983 1.00 88.44 83 GLU A O 1
ATOM 656 N N . LYS A 1 84 ? -16.046 8.540 13.701 1.00 85.81 84 LYS A N 1
ATOM 657 C CA . LYS A 1 84 ? -17.266 7.719 13.800 1.00 85.81 84 LYS A CA 1
ATOM 658 C C . LYS A 1 84 ? -17.488 7.106 15.191 1.00 85.81 84 LYS A C 1
ATOM 660 O O . LYS A 1 84 ? -18.519 6.475 15.440 1.00 85.81 84 LYS A O 1
ATOM 665 N N . GLY A 1 85 ? -16.528 7.249 16.109 1.00 83.12 85 GLY A N 1
ATOM 666 C CA . GLY A 1 85 ? -16.598 6.696 17.461 1.00 83.12 85 GLY A CA 1
ATOM 667 C C . GLY A 1 85 ? -16.580 5.163 17.508 1.00 83.12 85 GLY A C 1
ATOM 668 O O . GLY A 1 85 ? -16.973 4.582 18.523 1.00 83.12 85 GLY A O 1
ATOM 669 N N . VAL A 1 86 ? -16.118 4.499 16.443 1.00 81.25 86 VAL A N 1
ATOM 670 C CA . VAL A 1 86 ? -16.060 3.029 16.331 1.00 81.25 86 VAL A CA 1
ATOM 671 C C . VAL A 1 86 ? -15.200 2.450 17.452 1.00 81.25 86 VAL A C 1
ATOM 673 O O . VAL A 1 86 ? -15.618 1.528 18.152 1.00 81.25 86 VAL A O 1
ATOM 676 N N . LEU A 1 87 ? -14.054 3.080 17.718 1.00 75.19 87 LEU A N 1
ATOM 677 C CA . LEU A 1 87 ? -13.149 2.690 18.800 1.00 75.19 87 LEU A CA 1
ATOM 678 C C . LEU A 1 87 ? -13.829 2.738 20.177 1.00 75.19 87 LEU A C 1
ATOM 680 O O . LEU A 1 87 ? -13.631 1.832 20.981 1.00 75.19 87 LEU A O 1
ATOM 684 N N . ARG A 1 88 ? -14.687 3.738 20.442 1.00 76.25 88 ARG A N 1
ATOM 685 C CA . ARG A 1 88 ? -15.444 3.842 21.707 1.00 76.25 88 ARG A CA 1
ATOM 686 C C . ARG A 1 88 ? -16.498 2.743 21.845 1.00 76.25 88 ARG A C 1
ATOM 688 O O . ARG A 1 88 ? -16.729 2.274 22.952 1.00 76.25 88 ARG A O 1
ATOM 695 N N . ARG A 1 89 ? -17.109 2.310 20.738 1.00 79.81 89 ARG A N 1
ATOM 696 C CA . ARG A 1 89 ? -18.069 1.192 20.730 1.00 79.81 89 ARG A CA 1
ATOM 697 C C . ARG A 1 89 ? -17.385 -0.154 20.961 1.00 79.81 89 ARG A C 1
ATOM 699 O O . ARG A 1 89 ? -17.970 -1.019 21.595 1.00 79.81 89 ARG A O 1
ATOM 706 N N . PHE A 1 90 ? -16.142 -0.332 20.514 1.00 74.81 90 PHE A N 1
ATOM 707 C CA . PHE A 1 90 ? -15.399 -1.561 20.804 1.00 74.81 90 PHE A CA 1
ATOM 708 C C . PHE A 1 90 ? -15.098 -1.730 22.300 1.00 74.81 90 PHE A C 1
ATOM 710 O O . PHE A 1 90 ? -15.148 -2.856 22.787 1.00 74.81 90 PHE A O 1
ATOM 717 N N . TYR A 1 91 ? -14.906 -0.640 23.055 1.00 72.50 91 TYR A N 1
ATOM 718 C CA . TYR A 1 91 ? -14.724 -0.702 24.515 1.00 72.50 91 TYR A CA 1
ATOM 719 C C . TYR A 1 91 ? -15.933 -1.257 25.282 1.00 72.50 91 TYR A C 1
ATOM 721 O O . TYR A 1 91 ? -15.750 -1.789 26.373 1.00 72.50 91 TYR A O 1
ATOM 729 N N . SER A 1 92 ? -17.152 -1.156 24.743 1.00 76.31 92 SER A N 1
ATOM 730 C CA . SER A 1 92 ? -18.353 -1.735 25.363 1.00 76.31 92 SER A CA 1
ATOM 731 C C . SER A 1 92 ? -18.639 -3.174 24.915 1.00 76.31 92 SER A C 1
ATOM 733 O O . SER A 1 92 ? -19.616 -3.774 25.361 1.00 76.31 92 SER A O 1
ATOM 735 N N . THR A 1 93 ? -17.791 -3.751 24.057 1.00 78.12 93 THR A N 1
ATOM 736 C CA . THR A 1 93 ? -17.885 -5.146 23.606 1.00 78.12 93 THR A CA 1
ATOM 737 C C . THR A 1 93 ? -16.794 -6.011 24.247 1.00 78.12 93 THR A C 1
ATOM 739 O O . THR A 1 93 ? -15.734 -5.501 24.596 1.00 78.12 93 THR A O 1
ATOM 742 N N . PRO A 1 94 ? -16.978 -7.341 24.354 1.00 70.50 94 PRO A N 1
ATOM 743 C CA . PRO A 1 94 ? -15.935 -8.248 24.849 1.00 70.50 94 PRO A CA 1
ATOM 744 C C . PRO A 1 94 ? -14.723 -8.390 23.902 1.00 70.50 94 PRO A C 1
ATOM 746 O O . PRO A 1 94 ? -13.805 -9.159 24.189 1.00 70.50 94 PRO A O 1
ATOM 749 N N . ALA A 1 95 ? -14.708 -7.698 22.756 1.00 69.19 95 ALA A N 1
ATOM 750 C CA . ALA A 1 95 ? -13.574 -7.673 21.839 1.00 69.19 95 ALA A CA 1
ATOM 751 C C . ALA A 1 95 ? -12.568 -6.596 22.270 1.00 69.19 95 ALA A C 1
ATOM 753 O O . ALA A 1 95 ? -12.925 -5.435 22.443 1.00 69.19 95 ALA A O 1
ATOM 754 N N . SER A 1 96 ? -11.294 -6.966 22.424 1.00 74.94 96 SER A N 1
ATOM 755 C CA . SER A 1 96 ? -10.270 -6.002 22.829 1.00 74.94 96 SER A CA 1
ATOM 756 C C . SER A 1 96 ? -9.945 -5.009 21.694 1.00 74.94 96 SER A C 1
ATOM 758 O O . SER A 1 96 ? -9.791 -5.424 20.543 1.00 74.94 96 SER A O 1
ATOM 760 N N . PRO A 1 97 ? -9.756 -3.708 21.985 1.00 73.06 97 PRO A N 1
ATOM 761 C CA . PRO A 1 97 ? -9.370 -2.706 20.982 1.00 73.06 97 PRO A CA 1
ATOM 762 C C . PRO A 1 97 ? -8.061 -3.031 20.245 1.00 73.06 97 PRO A C 1
ATOM 764 O O . PRO A 1 97 ? -7.895 -2.691 19.076 1.00 73.06 97 PRO A O 1
ATOM 767 N N . ALA A 1 98 ? -7.137 -3.741 20.901 1.00 79.06 98 ALA A N 1
ATOM 768 C CA . ALA A 1 98 ? -5.893 -4.194 20.281 1.00 79.06 98 ALA A CA 1
ATOM 769 C C . ALA A 1 98 ? -6.149 -5.165 19.117 1.00 79.06 98 ALA A C 1
ATOM 771 O O . ALA A 1 98 ? -5.501 -5.072 18.080 1.00 79.06 98 ALA A O 1
ATOM 772 N N . VAL A 1 99 ? -7.125 -6.068 19.257 1.00 80.75 99 VAL A N 1
ATOM 77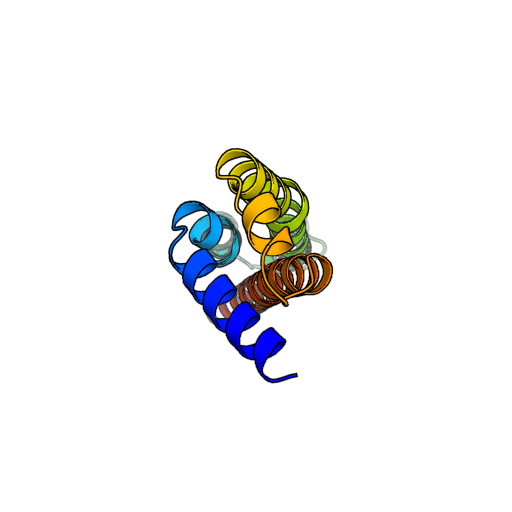3 C CA . VAL A 1 99 ? -7.491 -7.037 18.213 1.00 80.75 99 VAL A CA 1
ATOM 774 C C . VAL A 1 99 ? -8.017 -6.338 16.956 1.00 80.75 99 VAL A C 1
ATOM 776 O O . VAL A 1 99 ? -7.710 -6.780 15.849 1.00 80.75 99 VAL A O 1
ATOM 779 N N . TYR A 1 100 ? -8.749 -5.232 17.115 1.00 82.38 100 TYR A N 1
ATOM 780 C CA . TYR A 1 100 ? -9.178 -4.386 16.000 1.00 82.38 100 TYR A CA 1
ATOM 781 C C . TYR A 1 100 ? -7.979 -3.772 15.271 1.00 82.38 100 TYR A C 1
ATOM 783 O O . TYR A 1 100 ? -7.812 -3.989 14.073 1.00 82.38 100 TYR A O 1
ATOM 791 N N . LEU A 1 101 ? -7.098 -3.093 16.013 1.00 82.62 101 LEU A N 1
ATOM 792 C CA . LEU A 1 101 ? -5.934 -2.414 15.444 1.00 82.62 101 LEU A CA 1
ATOM 793 C C . LEU A 1 101 ? -5.011 -3.388 14.696 1.00 82.62 101 LEU A C 1
ATOM 795 O O . LEU A 1 101 ? -4.591 -3.104 13.577 1.00 82.62 101 LEU A O 1
ATOM 799 N N . PHE A 1 102 ? -4.746 -4.564 15.275 1.00 85.44 102 PHE A N 1
ATOM 800 C CA . PHE A 1 102 ? -3.968 -5.608 14.605 1.00 85.44 102 PHE A CA 1
ATOM 801 C C . PHE A 1 102 ? -4.651 -6.119 13.338 1.00 85.44 102 PHE A C 1
ATOM 803 O O . PHE A 1 102 ? -3.979 -6.299 12.328 1.00 85.44 102 PHE A O 1
ATOM 810 N N . SER A 1 103 ? -5.968 -6.342 13.370 1.00 85.56 103 SER A N 1
ATOM 811 C CA . SER A 1 103 ? -6.711 -6.814 12.193 1.00 85.56 103 SER A CA 1
ATOM 812 C C . SER A 1 103 ? -6.667 -5.792 11.061 1.00 85.56 103 SER A C 1
ATOM 814 O O . SER A 1 103 ? -6.434 -6.170 9.918 1.00 85.56 103 SER A O 1
ATOM 816 N N . ASN A 1 104 ? -6.838 -4.512 11.390 1.00 86.81 104 ASN A N 1
ATOM 817 C CA . ASN A 1 104 ? -6.806 -3.415 10.436 1.00 86.81 104 ASN A CA 1
ATOM 818 C C . ASN A 1 104 ? -5.409 -3.282 9.800 1.00 86.81 104 ASN A C 1
ATOM 820 O O . ASN A 1 104 ? -5.277 -3.452 8.589 1.00 86.81 104 ASN A O 1
ATOM 824 N N . ILE A 1 105 ? -4.346 -3.134 10.604 1.00 88.38 105 ILE A N 1
ATOM 825 C CA . ILE A 1 105 ? -2.956 -3.063 10.107 1.00 88.38 105 ILE A CA 1
ATOM 826 C C . ILE A 1 105 ? -2.605 -4.289 9.255 1.00 88.38 105 ILE A C 1
ATOM 828 O O . ILE A 1 105 ? -1.974 -4.162 8.205 1.00 88.38 105 ILE A O 1
ATOM 832 N N . PHE A 1 106 ? -3.033 -5.479 9.678 1.00 90.50 106 PHE A N 1
ATOM 833 C CA . PHE A 1 106 ? -2.792 -6.708 8.932 1.00 90.50 106 PHE A CA 1
ATOM 834 C C . PHE A 1 106 ? -3.491 -6.712 7.566 1.00 90.50 106 PHE A C 1
ATOM 836 O O . PHE A 1 106 ? -2.899 -7.161 6.587 1.00 90.50 106 PHE A O 1
ATOM 843 N N . VAL A 1 107 ? -4.707 -6.166 7.455 1.00 91.06 107 VAL A N 1
ATOM 844 C CA . VAL A 1 107 ? -5.376 -5.990 6.155 1.00 91.06 107 VAL A CA 1
ATOM 845 C C . VAL A 1 107 ? -4.623 -5.004 5.264 1.00 91.06 107 VAL A C 1
ATOM 847 O O . VAL A 1 107 ? -4.385 -5.330 4.103 1.00 91.06 107 VAL A O 1
ATOM 850 N N . TYR A 1 108 ? -4.181 -3.854 5.784 1.00 91.81 108 TYR A N 1
ATOM 851 C CA . TYR A 1 108 ? -3.369 -2.904 5.007 1.00 91.81 108 TYR A CA 1
ATOM 852 C C . TYR A 1 108 ? -2.063 -3.535 4.510 1.00 91.81 108 TYR A C 1
ATOM 854 O O . TYR A 1 108 ? -1.666 -3.319 3.366 1.00 91.81 108 TYR A O 1
ATOM 862 N N . TYR A 1 109 ? -1.423 -4.359 5.340 1.00 91.75 109 TYR A N 1
ATOM 863 C CA . TYR A 1 109 ? -0.237 -5.121 4.957 1.00 91.75 109 TYR A CA 1
ATOM 864 C C . TYR A 1 109 ? -0.527 -6.159 3.861 1.00 91.75 109 TYR A C 1
ATOM 866 O O . TYR A 1 109 ? 0.222 -6.266 2.893 1.00 91.75 109 TYR A O 1
ATOM 874 N N . LEU A 1 110 ? -1.630 -6.907 3.963 1.00 93.62 110 LEU A N 1
ATOM 875 C CA . LEU A 1 110 ? -2.029 -7.850 2.915 1.00 93.62 110 LEU A CA 1
ATOM 876 C C . LEU A 1 110 ? -2.342 -7.140 1.592 1.00 93.62 110 LEU A C 1
ATOM 878 O O . LEU A 1 110 ? -1.986 -7.647 0.530 1.00 93.62 110 LEU A O 1
ATOM 882 N N .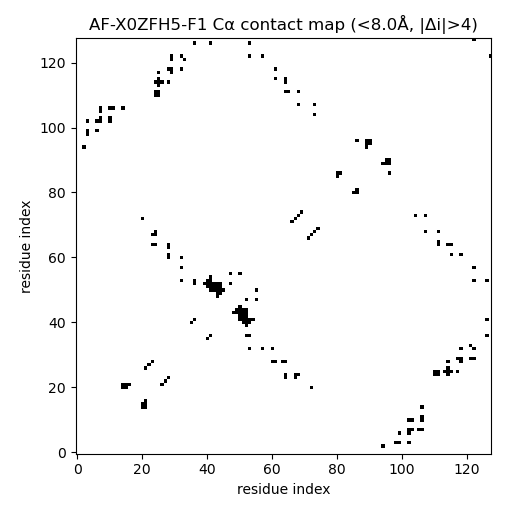 MET A 1 111 ? -2.975 -5.967 1.646 1.00 91.75 111 MET A N 1
ATOM 883 C CA . MET A 1 111 ? -3.292 -5.175 0.456 1.00 91.75 111 MET A CA 1
ATOM 884 C C . MET A 1 111 ? -2.046 -4.577 -0.192 1.00 91.75 111 MET A C 1
ATOM 886 O O . MET A 1 111 ? -1.935 -4.602 -1.416 1.00 91.75 111 MET A O 1
ATOM 890 N N . SER A 1 112 ? -1.078 -4.099 0.596 1.00 93.19 112 SER A N 1
ATOM 891 C CA . SER A 1 112 ? 0.194 -3.623 0.045 1.00 93.19 112 SER A CA 1
ATOM 892 C C . SER A 1 112 ? 0.991 -4.762 -0.590 1.00 93.19 112 SER A C 1
ATOM 894 O O . SER A 1 112 ? 1.499 -4.597 -1.697 1.00 93.19 112 SER A O 1
ATOM 896 N N . LEU A 1 113 ? 1.027 -5.944 0.039 1.00 94.81 113 LEU A N 1
ATOM 897 C CA . LEU A 1 113 ? 1.614 -7.143 -0.561 1.00 94.81 113 LEU A CA 1
ATOM 898 C C . LEU A 1 113 ? 0.925 -7.519 -1.875 1.00 94.81 113 LEU A C 1
ATOM 900 O O . LEU A 1 113 ? 1.608 -7.791 -2.859 1.00 94.81 113 LEU A O 1
ATOM 904 N N . ALA A 1 114 ? -0.409 -7.506 -1.914 1.00 94.31 114 ALA A N 1
ATOM 905 C CA . ALA A 1 114 ? -1.162 -7.777 -3.134 1.00 94.31 114 ALA A CA 1
ATOM 906 C C . ALA A 1 114 ? -0.834 -6.762 -4.243 1.00 94.31 114 ALA A C 1
ATOM 908 O O . ALA A 1 114 ? -0.616 -7.167 -5.382 1.00 94.31 114 ALA A O 1
ATOM 909 N N . GLY A 1 115 ? -0.725 -5.471 -3.910 1.00 93.38 115 GLY A N 1
ATOM 910 C CA . GLY A 1 115 ? -0.322 -4.421 -4.849 1.00 93.38 115 GLY A CA 1
ATOM 911 C C . GLY A 1 115 ? 1.095 -4.621 -5.389 1.00 93.38 115 GLY A C 1
ATOM 912 O O . GLY A 1 115 ? 1.318 -4.509 -6.593 1.00 93.38 115 GLY A O 1
ATOM 913 N N . VAL A 1 116 ? 2.045 -4.997 -4.528 1.00 94.25 116 VAL A N 1
ATOM 914 C CA . VAL A 1 116 ? 3.424 -5.312 -4.935 1.00 94.25 116 VAL A CA 1
ATOM 915 C C . VAL A 1 116 ? 3.459 -6.542 -5.843 1.00 94.25 116 VAL A C 1
ATOM 917 O O . VAL A 1 116 ? 4.092 -6.503 -6.894 1.00 94.25 116 VAL A O 1
ATOM 920 N N . ILE A 1 117 ? 2.746 -7.617 -5.495 1.00 95.06 117 ILE A N 1
ATOM 921 C CA . ILE A 1 117 ? 2.640 -8.813 -6.344 1.00 95.06 117 ILE A CA 1
ATOM 922 C C . ILE A 1 117 ? 2.052 -8.444 -7.708 1.00 95.06 117 ILE A C 1
ATOM 924 O O . ILE A 1 117 ? 2.587 -8.859 -8.734 1.00 95.06 117 ILE A O 1
ATOM 928 N N . LEU A 1 118 ? 0.988 -7.639 -7.734 1.00 94.31 118 LEU A N 1
ATOM 929 C CA . LEU A 1 118 ? 0.354 -7.196 -8.973 1.00 94.31 118 LEU A CA 1
ATOM 930 C C . LEU A 1 118 ? 1.322 -6.374 -9.831 1.00 94.31 118 LEU A C 1
ATOM 932 O O . LEU A 1 118 ? 1.436 -6.630 -11.026 1.00 94.31 118 LEU A O 1
ATOM 936 N N . LEU A 1 119 ? 2.078 -5.458 -9.222 1.00 93.25 119 LEU A N 1
ATOM 937 C CA . LEU A 1 119 ? 3.126 -4.687 -9.891 1.00 93.25 119 LEU A CA 1
ATOM 938 C C . LEU A 1 119 ? 4.182 -5.595 -10.539 1.00 93.25 119 LEU A C 1
ATOM 940 O O . LEU A 1 119 ? 4.516 -5.403 -11.707 1.00 93.25 119 LEU A O 1
ATOM 944 N N . PHE A 1 120 ? 4.669 -6.609 -9.816 1.00 92.38 120 PHE A N 1
ATOM 945 C CA . PHE A 1 120 ? 5.631 -7.576 -10.355 1.00 92.38 120 PHE A CA 1
ATOM 946 C C . PHE A 1 120 ? 5.047 -8.408 -11.499 1.00 92.38 120 PHE A C 1
ATOM 948 O O . PHE A 1 120 ? 5.734 -8.637 -12.493 1.00 92.38 120 PHE A O 1
ATOM 955 N N . LEU A 1 121 ? 3.793 -8.856 -11.383 1.00 93.00 121 LEU A N 1
ATOM 956 C CA . LEU A 1 121 ? 3.122 -9.598 -12.451 1.00 93.00 121 LEU A CA 1
ATOM 957 C C . LEU A 1 121 ? 2.982 -8.737 -13.709 1.00 93.00 121 LEU A C 1
ATOM 959 O O . LEU A 1 121 ? 3.323 -9.200 -14.793 1.00 93.00 121 LEU A O 1
ATOM 963 N N . VAL A 1 122 ? 2.549 -7.482 -13.572 1.00 91.19 122 VAL A N 1
ATOM 964 C CA . VAL A 1 122 ? 2.421 -6.551 -14.702 1.00 91.19 122 VAL A CA 1
ATOM 965 C C . VAL A 1 122 ? 3.780 -6.273 -15.341 1.00 91.19 122 VAL A C 1
ATOM 967 O O . VAL A 1 122 ? 3.909 -6.392 -16.557 1.00 91.19 122 VAL A O 1
ATOM 970 N N . GLY A 1 123 ? 4.811 -5.985 -14.540 1.00 87.25 123 GLY A N 1
ATOM 971 C CA . GLY A 1 123 ? 6.171 -5.792 -15.048 1.00 87.25 123 GLY A CA 1
ATOM 972 C C . GLY A 1 123 ? 6.678 -7.013 -15.820 1.00 87.25 123 GLY A C 1
ATOM 973 O O . GLY A 1 123 ? 7.197 -6.874 -16.924 1.00 87.25 123 GLY A O 1
ATOM 974 N N . LYS A 1 124 ? 6.446 -8.218 -15.286 1.00 88.00 124 LYS A N 1
ATOM 975 C CA . LYS A 1 124 ? 6.864 -9.472 -15.920 1.00 88.00 124 LYS A CA 1
ATOM 976 C C . LYS A 1 124 ? 6.100 -9.790 -17.208 1.00 88.00 124 LYS A C 1
ATOM 978 O O . LYS A 1 124 ? 6.707 -10.315 -18.125 1.00 88.00 124 LYS A O 1
ATOM 983 N N . PHE A 1 125 ? 4.791 -9.560 -17.275 1.00 88.25 125 PHE A N 1
ATOM 984 C CA . PHE A 1 125 ? 4.003 -9.945 -18.454 1.00 88.25 125 PHE A CA 1
ATOM 985 C C . PHE A 1 125 ? 4.088 -8.944 -19.607 1.00 88.25 125 PHE A C 1
ATOM 987 O O . PHE A 1 125 ? 3.809 -9.324 -20.739 1.00 88.25 125 PHE A O 1
ATOM 994 N N . VAL A 1 126 ? 4.417 -7.680 -19.330 1.00 86.00 126 VAL A N 1
ATOM 995 C CA . VAL A 1 126 ? 4.400 -6.618 -20.349 1.00 86.00 126 VAL A CA 1
ATOM 996 C C . VAL A 1 126 ? 5.794 -6.300 -20.891 1.00 86.00 126 VAL A C 1
ATOM 998 O O . VAL A 1 126 ? 5.910 -5.954 -22.061 1.00 86.00 126 VAL A O 1
ATOM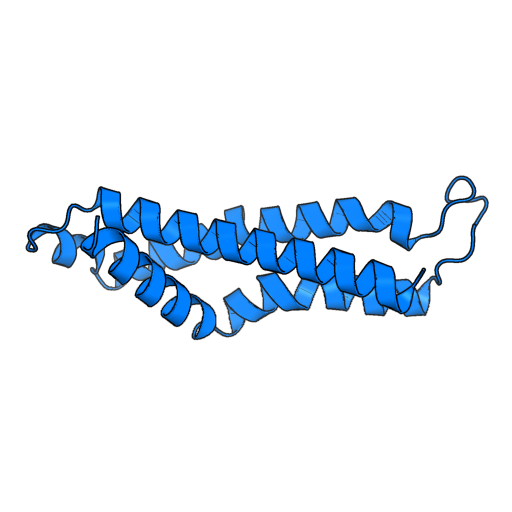 1001 N N . TYR A 1 127 ? 6.841 -6.411 -20.069 1.00 77.69 127 TYR A N 1
ATOM 1002 C CA . TYR A 1 127 ? 8.174 -5.882 -20.398 1.00 77.69 127 TYR A CA 1
ATOM 1003 C C . TYR A 1 127 ? 9.309 -6.907 -20.341 1.00 77.69 127 TYR A C 1
ATOM 1005 O O . TYR A 1 127 ? 10.477 -6.521 -20.425 1.00 77.69 127 TYR A O 1
ATOM 1013 N N . ASN A 1 128 ? 8.963 -8.184 -20.183 1.00 65.31 128 ASN A N 1
ATOM 1014 C CA . ASN A 1 128 ? 9.880 -9.322 -20.149 1.00 65.31 128 ASN A CA 1
ATOM 1015 C C . ASN A 1 128 ? 9.657 -10.202 -21.380 1.00 65.31 128 ASN A C 1
ATOM 1017 O O . ASN A 1 128 ? 8.471 -10.401 -21.732 1.00 65.31 128 ASN A O 1
#

Mean predicted aligned error: 6.15 Å

Solvent-accessible surface area (backbone atoms only — not comparable to full-atom values): 6914 Å² total; per-residue (Å²): 112,75,62,57,56,54,48,30,56,49,44,44,52,52,47,66,67,35,61,67,62,40,40,58,36,50,45,44,48,43,50,48,50,52,54,50,37,70,74,69,35,56,63,64,34,78,94,55,76,63,33,23,58,50,76,66,42,48,64,54,41,47,52,47,33,51,47,49,44,63,73,42,50,49,55,52,51,55,48,50,37,56,73,72,40,50,65,63,56,33,72,80,43,97,54,58,66,65,57,52,53,52,28,46,55,49,35,55,50,53,46,42,51,50,18,46,52,48,35,52,50,51,51,50,72,75,71,100

InterPro domains:
  IPR013525 ABC-2 type transporter, transmembrane domain [PF01061] (6-126)
  IPR052902 ABC-2 integral membrane transporter [PTHR43027] (53-127)

Sequence (128 aa):
MKSLFKLTVVEMKLYLREPIATFFTLAYAPMLLLLFGFIYGNEPATHFGNRGFIDIMLPAYVALIIVTVGLMSVPIATAEDREKGVLRRFYSTPASPAVYLFSNIFVYYLMSLAGVILLFLVGKFVYN

Radius of gyration: 18.39 Å; Cα contacts (8 Å, |Δi|>4): 113; chains: 1; bounding box: 42×28×50 Å

Nearest PDB structures (foldseek):
  8dku-assembly1_B  TM=5.160E-01  e=5.329E+00  Aquifex aeolicus VF5

pLDDT: mean 85.5, std 7.37, range [59.03, 95.06]